Protein AF-A0A7X7IRN2-F1 (afdb_monomer_lite)

Foldseek 3Di:
DDPVVCVVVVNDDDDDDDPVNLVVLLVQLVVLLVVLPDPPDDPVSSVVSNVVSVVSNVVSVD

Sequence (62 aa):
MGFENWAASGWLSAHRPTREEIANLLAIADRDLDDCRREGLSADWQFAIAYNALLQAAVATS

pLDDT: mean 92.55, std 6.29, range [63.06, 97.94]

Radius of gyration: 17.16 Å; chains: 1; bounding box: 44×20×38 Å

Secondary structure (DSSP, 8-state):
--HHHHHHTTS-------HHHHHHHHHHHHHHHHHTT-TT--HHHHHHHHHHHHHHHHHHH-

Structure (mmCIF, N/CA/C/O backbone):
data_AF-A0A7X7IRN2-F1
#
_entry.id   AF-A0A7X7IRN2-F1
#
loop_
_atom_site.group_PDB
_atom_site.id
_atom_site.type_symbol
_atom_site.label_atom_id
_atom_site.label_alt_id
_atom_site.label_comp_id
_atom_site.label_asym_id
_atom_site.label_entity_id
_atom_site.label_seq_id
_atom_site.pdbx_PDB_ins_code
_atom_site.Cartn_x
_atom_site.Cartn_y
_atom_site.Cartn_z
_atom_site.occupancy
_atom_site.B_iso_or_equiv
_atom_site.auth_seq_id
_atom_site.auth_comp_id
_atom_site.auth_asym_id
_atom_site.auth_atom_id
_atom_site.pdbx_PDB_model_num
ATOM 1 N N . MET A 1 1 ? 29.901 10.750 -10.452 1.00 63.06 1 MET A N 1
ATOM 2 C CA . MET A 1 1 ? 29.281 9.592 -11.134 1.00 63.06 1 MET A CA 1
ATOM 3 C C . MET A 1 1 ? 27.823 9.555 -10.719 1.00 63.06 1 MET A C 1
ATOM 5 O O . MET A 1 1 ? 27.587 9.603 -9.520 1.00 63.06 1 MET A O 1
ATOM 9 N N . GLY A 1 2 ? 26.889 9.564 -11.673 1.00 85.50 2 GLY A N 1
ATOM 10 C CA . GLY A 1 2 ? 25.440 9.559 -11.419 1.00 85.50 2 GLY A CA 1
ATOM 11 C C . GLY A 1 2 ? 24.777 8.253 -11.858 1.00 85.50 2 GLY A C 1
ATOM 12 O O . GLY A 1 2 ? 25.423 7.412 -12.488 1.00 85.50 2 GLY A O 1
ATOM 13 N N . PHE A 1 3 ? 23.492 8.094 -11.540 1.00 85.94 3 PHE A N 1
ATOM 14 C CA . PHE A 1 3 ? 22.709 6.906 -11.892 1.00 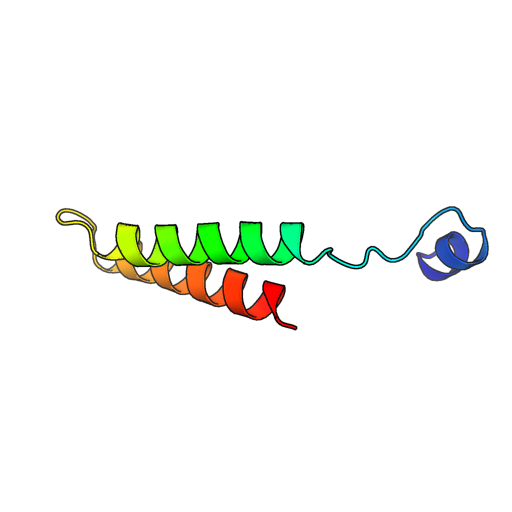85.94 3 PHE A CA 1
ATOM 15 C C . PHE A 1 3 ? 22.647 6.657 -13.405 1.00 85.94 3 PHE A C 1
ATOM 17 O O . PHE A 1 3 ? 22.618 5.495 -13.813 1.00 85.94 3 PHE A O 1
ATOM 24 N N . GLU A 1 4 ? 22.716 7.700 -14.246 1.00 87.25 4 GLU A N 1
ATOM 25 C CA . GLU A 1 4 ? 22.738 7.513 -15.703 1.00 87.25 4 GLU A CA 1
ATOM 26 C C . GLU A 1 4 ? 23.989 6.753 -16.160 1.00 87.25 4 GLU A C 1
ATOM 28 O O . GLU A 1 4 ? 23.903 5.882 -17.024 1.00 87.25 4 GLU A O 1
ATOM 33 N N . ASN A 1 5 ? 25.145 7.015 -15.537 1.00 90.25 5 ASN A N 1
ATOM 34 C CA . ASN A 1 5 ? 26.388 6.321 -15.880 1.00 90.25 5 ASN A CA 1
ATOM 35 C C . ASN A 1 5 ? 26.339 4.839 -15.492 1.00 90.25 5 ASN A C 1
ATOM 37 O O . ASN A 1 5 ? 26.898 4.011 -16.205 1.00 90.25 5 ASN A O 1
ATOM 41 N N . TRP A 1 6 ? 25.677 4.497 -14.384 1.00 90.38 6 TRP A N 1
ATOM 42 C CA . TRP A 1 6 ? 25.526 3.105 -13.946 1.00 90.38 6 TRP A CA 1
ATOM 43 C C . TRP A 1 6 ? 24.507 2.337 -14.784 1.00 90.38 6 TRP A C 1
ATOM 45 O O . TRP A 1 6 ? 24.691 1.148 -15.042 1.00 90.38 6 TRP A O 1
ATOM 55 N N . ALA A 1 7 ? 23.460 3.017 -15.255 1.00 87.88 7 ALA A N 1
ATOM 56 C CA . ALA A 1 7 ? 22.538 2.443 -16.224 1.00 87.88 7 ALA A CA 1
ATOM 57 C C . ALA A 1 7 ? 23.243 2.178 -17.564 1.00 87.88 7 ALA A C 1
ATOM 59 O O . ALA A 1 7 ? 23.148 1.081 -18.110 1.00 87.88 7 ALA A O 1
ATOM 60 N N . ALA A 1 8 ? 24.033 3.143 -18.052 1.00 88.06 8 ALA A N 1
ATOM 61 C CA . ALA A 1 8 ? 24.811 3.000 -19.282 1.00 88.06 8 ALA A CA 1
ATOM 62 C C . ALA A 1 8 ? 25.882 1.896 -19.197 1.00 88.06 8 ALA A C 1
ATOM 64 O O . ALA A 1 8 ? 26.167 1.245 -20.199 1.00 88.06 8 ALA A O 1
ATOM 65 N N . SER A 1 9 ? 26.456 1.655 -18.012 1.00 92.12 9 SER A N 1
ATOM 66 C CA . SER A 1 9 ? 27.425 0.575 -17.783 1.00 92.12 9 SER A CA 1
ATOM 67 C C . SER A 1 9 ? 26.785 -0.794 -17.516 1.00 92.12 9 SER A C 1
ATOM 69 O O . SER A 1 9 ? 27.509 -1.758 -17.270 1.00 92.12 9 SER A O 1
ATOM 71 N N . GLY A 1 10 ? 25.449 -0.897 -17.529 1.00 87.94 10 GLY A N 1
ATOM 72 C CA . GLY A 1 10 ? 24.712 -2.136 -17.249 1.00 87.94 10 GLY A CA 1
ATOM 73 C C . GLY A 1 10 ? 24.744 -2.575 -15.781 1.00 87.94 10 GLY A C 1
ATOM 74 O O . GLY A 1 10 ? 24.375 -3.703 -15.469 1.00 87.94 10 GLY A O 1
ATOM 75 N N . TRP A 1 11 ? 25.197 -1.706 -14.875 1.00 90.69 11 TRP A N 1
ATOM 76 C CA . TRP A 1 11 ? 25.259 -1.978 -13.433 1.00 90.69 11 TRP A CA 1
ATOM 77 C C . TRP A 1 11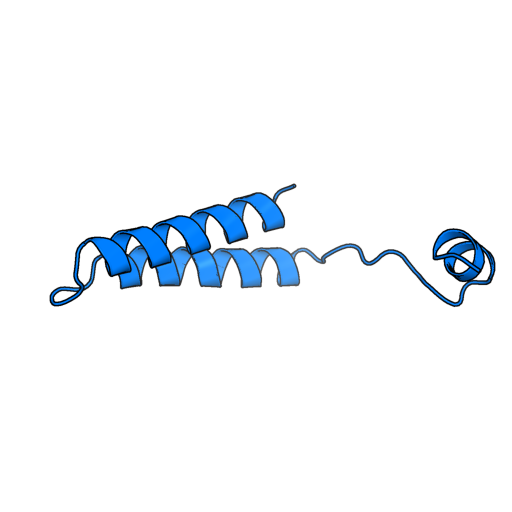 ? 23.934 -1.674 -12.731 1.00 90.69 11 TRP A C 1
ATOM 79 O O . TRP A 1 11 ? 23.695 -2.147 -11.623 1.00 90.69 11 TRP A O 1
ATOM 89 N N . LEU A 1 12 ? 23.074 -0.888 -13.377 1.00 91.00 12 LEU A N 1
ATOM 90 C CA . LEU A 1 12 ? 21.742 -0.545 -12.911 1.00 91.00 12 LEU A CA 1
ATOM 91 C C . LEU A 1 12 ? 20.737 -0.812 -14.031 1.00 91.00 12 LEU A C 1
ATOM 93 O O . LEU A 1 12 ? 20.917 -0.350 -15.154 1.00 91.00 12 LEU A O 1
ATOM 97 N N . SER A 1 13 ? 19.659 -1.525 -13.721 1.00 86.38 13 SER A N 1
ATOM 98 C CA . SER A 1 13 ? 18.525 -1.689 -14.628 1.00 86.38 13 SER A CA 1
ATOM 99 C C . SER A 1 13 ? 17.294 -1.058 -14.002 1.00 86.38 13 SER A C 1
ATOM 101 O O . SER A 1 13 ? 17.057 -1.218 -12.804 1.00 86.38 13 SER A O 1
ATOM 103 N N . ALA A 1 14 ? 16.508 -0.346 -14.808 1.00 84.69 14 ALA A N 1
ATOM 104 C CA . ALA A 1 14 ? 15.223 0.161 -14.357 1.00 84.69 14 ALA A CA 1
ATOM 105 C C . ALA A 1 14 ? 14.301 -1.023 -14.043 1.00 84.69 14 ALA A C 1
ATOM 107 O O . ALA A 1 14 ? 14.031 -1.855 -14.914 1.00 84.69 14 ALA A O 1
ATOM 108 N N . HIS A 1 15 ? 13.817 -1.096 -12.802 1.00 88.19 15 HIS A N 1
ATOM 109 C CA . HIS A 1 15 ? 12.814 -2.087 -12.432 1.00 88.19 15 HIS A CA 1
ATOM 110 C C . HIS A 1 15 ? 11.482 -1.735 -13.088 1.00 88.19 15 HIS A C 1
ATOM 112 O O . HIS A 1 15 ? 11.039 -0.587 -13.031 1.00 88.19 15 HIS A O 1
ATOM 118 N N . ARG A 1 16 ? 10.840 -2.729 -13.700 1.00 89.25 16 ARG A N 1
ATOM 119 C CA . ARG A 1 16 ? 9.444 -2.637 -14.125 1.00 89.25 16 ARG A CA 1
ATOM 120 C C . ARG A 1 16 ? 8.644 -3.606 -13.264 1.00 89.25 16 ARG A C 1
ATOM 122 O O . ARG A 1 16 ? 8.913 -4.804 -13.361 1.00 89.25 16 ARG A O 1
ATOM 129 N N . PRO A 1 17 ? 7.678 -3.118 -12.469 1.00 90.19 17 PRO A N 1
ATOM 130 C CA . PRO A 1 17 ? 6.833 -3.986 -11.671 1.00 90.19 17 PRO A CA 1
ATOM 131 C C . PRO A 1 17 ? 6.116 -5.008 -12.551 1.00 90.19 17 PRO A C 1
ATOM 133 O O . PRO A 1 17 ? 5.593 -4.699 -13.626 1.00 90.19 17 PRO A O 1
ATOM 136 N N . THR A 1 18 ? 6.086 -6.242 -12.084 1.00 94.19 18 THR A N 1
ATOM 137 C CA . THR A 1 18 ? 5.268 -7.311 -12.639 1.00 94.19 18 THR A CA 1
ATOM 138 C C . THR A 1 18 ? 3.803 -7.108 -12.253 1.00 94.19 18 THR A C 1
ATOM 140 O O . THR A 1 18 ? 3.472 -6.409 -11.295 1.00 94.19 18 THR A O 1
ATOM 143 N N . ARG A 1 19 ? 2.887 -7.769 -12.975 1.00 94.38 19 ARG A N 1
ATOM 144 C CA . ARG A 1 19 ? 1.460 -7.763 -12.602 1.00 94.38 19 ARG A CA 1
ATOM 145 C C . ARG A 1 19 ? 1.224 -8.321 -11.198 1.00 94.38 19 ARG A C 1
ATOM 147 O O . ARG A 1 19 ? 0.298 -7.877 -10.535 1.00 94.38 19 ARG A O 1
ATOM 154 N N . GLU A 1 20 ? 2.036 -9.285 -10.773 1.00 96.19 20 GLU A N 1
ATOM 155 C CA . GLU A 1 20 ? 1.945 -9.887 -9.442 1.00 96.19 20 GLU A CA 1
ATOM 156 C C . GLU A 1 20 ? 2.357 -8.893 -8.353 1.00 96.19 20 GLU A C 1
ATOM 158 O O . GLU A 1 20 ? 1.627 -8.723 -7.383 1.00 96.19 20 GLU A O 1
ATOM 163 N N . GLU A 1 21 ? 3.460 -8.1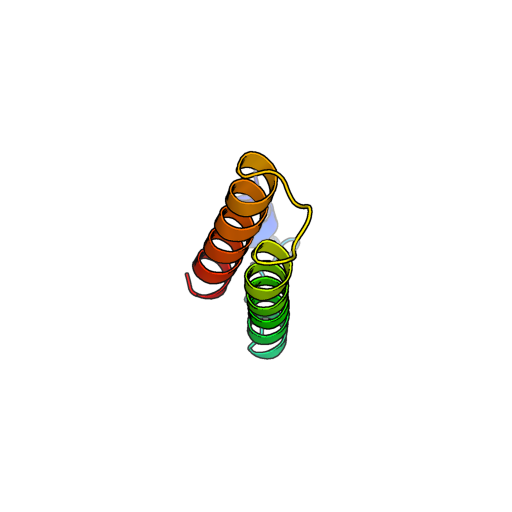64 -8.537 1.00 94.25 21 GLU A N 1
ATOM 164 C CA . GLU A 1 21 ? 3.868 -7.101 -7.608 1.00 94.25 21 GLU A CA 1
ATOM 165 C C . GLU A 1 21 ? 2.804 -6.000 -7.497 1.00 94.25 21 GLU A C 1
ATOM 167 O O . GLU A 1 21 ? 2.486 -5.566 -6.390 1.00 94.25 21 GLU A O 1
ATOM 172 N N . ILE A 1 22 ? 2.202 -5.597 -8.622 1.00 95.38 22 ILE A N 1
ATOM 173 C CA . ILE A 1 22 ? 1.097 -4.626 -8.635 1.00 95.38 22 ILE A CA 1
ATOM 174 C C . ILE A 1 22 ? -0.114 -5.178 -7.872 1.00 95.38 22 ILE A C 1
ATOM 176 O O . ILE A 1 22 ? -0.668 -4.487 -7.021 1.00 95.38 22 ILE A O 1
ATOM 180 N N . ALA A 1 23 ? -0.516 -6.424 -8.136 1.00 95.50 23 ALA A N 1
ATOM 181 C CA . ALA A 1 23 ? -1.644 -7.054 -7.450 1.00 95.50 23 ALA A CA 1
ATOM 182 C C . ALA A 1 23 ? -1.405 -7.174 -5.937 1.00 95.50 23 ALA A C 1
ATOM 184 O O . ALA A 1 23 ? -2.309 -6.906 -5.149 1.00 95.50 23 ALA A O 1
ATOM 185 N N . ASN A 1 24 ? -0.181 -7.510 -5.527 1.00 95.00 24 ASN A N 1
ATOM 186 C CA . ASN A 1 24 ? 0.197 -7.593 -4.120 1.00 95.00 24 ASN A CA 1
ATOM 187 C C . ASN A 1 24 ? 0.123 -6.224 -3.428 1.00 95.00 24 ASN A C 1
ATOM 189 O O . ASN A 1 24 ? -0.373 -6.140 -2.307 1.00 95.00 24 ASN A O 1
ATOM 193 N N . LEU A 1 25 ? 0.563 -5.148 -4.091 1.00 93.75 25 LEU A N 1
ATOM 194 C CA . LEU A 1 25 ? 0.427 -3.786 -3.560 1.00 93.75 25 LEU A CA 1
ATOM 195 C C . LEU A 1 25 ? -1.041 -3.360 -3.435 1.00 93.75 25 LEU A C 1
ATOM 197 O O . LEU A 1 25 ? -1.429 -2.801 -2.412 1.00 93.75 25 LEU A O 1
ATOM 201 N N . LEU A 1 26 ? -1.873 -3.667 -4.435 1.00 96.12 26 LEU A N 1
ATOM 202 C CA . LEU A 1 26 ? -3.308 -3.375 -4.378 1.00 96.12 26 LEU A CA 1
ATOM 203 C C . LEU A 1 26 ? -4.010 -4.153 -3.255 1.00 96.12 26 LEU A C 1
ATOM 205 O O . LEU A 1 26 ? -4.831 -3.581 -2.547 1.00 96.12 26 LEU A O 1
ATOM 209 N N . ALA A 1 27 ? -3.631 -5.411 -3.017 1.00 96.50 27 ALA A N 1
ATOM 210 C CA . ALA A 1 27 ? -4.185 -6.208 -1.922 1.00 96.50 27 ALA A CA 1
ATOM 211 C C . ALA A 1 27 ? -3.864 -5.625 -0.531 1.00 96.50 27 ALA A C 1
ATOM 213 O O . ALA A 1 27 ? -4.673 -5.738 0.392 1.00 96.50 27 ALA A O 1
ATOM 214 N N . ILE A 1 28 ? -2.699 -4.987 -0.368 1.00 95.56 28 ILE A N 1
ATOM 215 C CA . ILE A 1 28 ? -2.358 -4.265 0.866 1.00 95.56 28 ILE A CA 1
ATOM 216 C C . ILE A 1 28 ? -3.262 -3.039 1.021 1.00 95.56 28 ILE A C 1
ATOM 218 O O . ILE A 1 28 ? -3.827 -2.844 2.095 1.00 95.56 28 ILE A O 1
ATOM 222 N N . ALA A 1 29 ? -3.447 -2.259 -0.048 1.00 96.12 29 ALA A N 1
ATOM 223 C CA . ALA A 1 29 ? -4.334 -1.099 -0.030 1.00 96.12 29 ALA A CA 1
ATOM 224 C C . ALA A 1 29 ? -5.785 -1.485 0.315 1.00 96.12 29 ALA A C 1
ATOM 226 O O . ALA A 1 29 ? -6.410 -0.830 1.147 1.00 96.12 29 ALA A O 1
ATOM 227 N N . ASP A 1 30 ? -6.302 -2.576 -0.255 1.00 97.25 30 ASP A N 1
ATOM 228 C CA . ASP A 1 30 ? -7.647 -3.076 0.048 1.00 97.25 30 ASP A CA 1
ATOM 229 C C . ASP A 1 30 ? -7.801 -3.451 1.527 1.00 97.25 30 ASP A C 1
ATOM 231 O O . ASP A 1 30 ? -8.781 -3.069 2.169 1.00 97.25 30 ASP A O 1
ATOM 235 N N . ARG A 1 31 ? -6.812 -4.155 2.093 1.00 97.12 31 ARG A N 1
ATOM 236 C CA . ARG A 1 31 ? -6.810 -4.507 3.519 1.00 97.12 31 ARG A CA 1
ATOM 237 C C . ARG A 1 31 ? -6.775 -3.261 4.398 1.00 97.12 31 ARG A C 1
ATOM 239 O O . ARG A 1 31 ? -7.528 -3.177 5.361 1.00 97.12 31 ARG A O 1
ATOM 246 N N . ASP A 1 32 ? -5.922 -2.298 4.074 1.00 97.44 32 ASP A N 1
ATOM 247 C CA . ASP A 1 32 ? -5.778 -1.079 4.866 1.00 97.44 32 ASP A CA 1
ATOM 248 C C . ASP A 1 32 ? -7.080 -0.238 4.824 1.00 97.44 32 ASP A C 1
ATOM 250 O O . ASP A 1 32 ? -7.487 0.321 5.844 1.00 97.44 32 ASP A O 1
ATOM 254 N N . LEU A 1 33 ? -7.799 -0.211 3.692 1.00 97.00 33 LEU A N 1
ATOM 255 C CA . LEU A 1 33 ? -9.124 0.427 3.584 1.00 97.00 33 LEU A CA 1
ATOM 256 C C . LEU A 1 33 ? -10.225 -0.277 4.391 1.00 97.00 33 LEU A C 1
ATOM 258 O O . LEU A 1 33 ? -11.204 0.372 4.772 1.00 97.00 33 LEU A O 1
ATOM 262 N N . ASP A 1 34 ? -10.105 -1.582 4.621 1.00 97.31 34 ASP A N 1
ATOM 263 C CA . ASP A 1 34 ? -10.999 -2.316 5.520 1.00 97.31 34 ASP A CA 1
ATOM 264 C C . ASP A 1 34 ? -10.626 -2.049 6.986 1.00 97.31 34 ASP A C 1
ATOM 266 O O . ASP A 1 34 ? -11.467 -1.671 7.806 1.00 97.31 34 ASP A O 1
ATOM 270 N N . ASP A 1 35 ? -9.332 -2.122 7.303 1.00 96.25 35 ASP A N 1
ATOM 271 C CA . ASP A 1 35 ? -8.802 -1.909 8.648 1.00 96.25 35 ASP A CA 1
ATOM 272 C C . ASP A 1 35 ? -9.073 -0.498 9.172 1.00 96.25 35 ASP A C 1
ATOM 274 O O . ASP A 1 35 ? -9.374 -0.330 10.357 1.00 96.25 35 ASP A O 1
ATOM 278 N N . CYS A 1 36 ? -9.052 0.516 8.303 1.00 96.88 36 CYS A N 1
ATOM 279 C CA . CYS A 1 36 ? -9.340 1.893 8.693 1.00 96.88 36 CYS A CA 1
ATOM 280 C C . CYS A 1 36 ? -10.790 2.105 9.164 1.00 96.88 36 CYS A C 1
ATOM 282 O O . CYS A 1 36 ? -11.100 3.164 9.701 1.00 96.88 36 CYS A O 1
ATOM 284 N N . ARG A 1 37 ? -11.688 1.132 8.962 1.00 95.81 37 ARG A N 1
ATOM 285 C CA . ARG A 1 37 ? -13.098 1.193 9.386 1.00 95.81 37 ARG A CA 1
ATOM 286 C C . ARG A 1 37 ? -13.344 0.501 10.725 1.00 95.81 37 ARG A C 1
ATOM 288 O O . ARG A 1 37 ? -14.477 0.502 11.202 1.00 95.81 37 ARG A O 1
ATOM 295 N N . ARG A 1 38 ? -12.315 -0.107 11.326 1.00 95.56 38 ARG A N 1
ATOM 296 C CA . ARG A 1 38 ? -12.452 -0.845 12.585 1.00 95.56 38 ARG A CA 1
ATOM 297 C C . ARG A 1 38 ? -12.848 0.074 13.736 1.00 95.56 38 ARG A C 1
ATOM 299 O O . ARG A 1 38 ? -12.304 1.165 13.920 1.00 95.56 38 ARG A O 1
ATOM 306 N N . GLU A 1 39 ? -13.769 -0.421 14.555 1.00 93.50 39 GLU A N 1
ATOM 307 C CA . GLU A 1 39 ? -14.186 0.252 15.780 1.00 93.50 39 GLU A CA 1
ATOM 308 C C . GLU A 1 39 ? -13.010 0.399 16.759 1.00 93.50 39 GLU A C 1
ATOM 310 O O . GLU A 1 39 ? -12.140 -0.467 16.860 1.00 93.50 39 GLU A O 1
ATOM 315 N N . GLY A 1 40 ? -12.979 1.515 17.489 1.00 94.50 40 GLY A N 1
ATOM 316 C CA . GLY A 1 40 ? -11.920 1.819 18.457 1.00 94.50 40 GLY A CA 1
ATOM 317 C C . GLY A 1 40 ? -10.709 2.566 17.888 1.00 94.50 40 GLY A C 1
ATOM 318 O O . GLY A 1 40 ? -9.875 3.025 18.667 1.00 94.50 40 GLY A O 1
ATOM 319 N N . LEU A 1 41 ? -10.621 2.764 16.567 1.00 95.62 41 LEU A N 1
ATOM 320 C 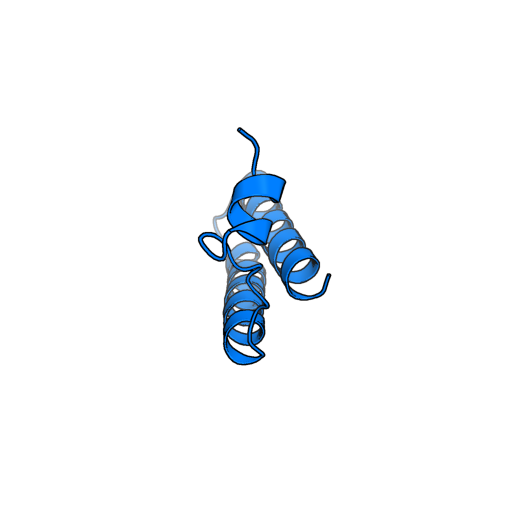CA . LEU A 1 41 ? -9.638 3.673 15.968 1.00 95.62 41 LEU A CA 1
ATOM 321 C C . LEU A 1 41 ? -10.076 5.136 16.118 1.00 95.62 41 LEU A C 1
ATOM 323 O O . LEU A 1 41 ? -11.228 5.475 15.834 1.00 95.62 41 LEU A O 1
ATOM 327 N N . SER A 1 42 ? -9.149 6.020 16.505 1.00 97.69 42 SER A N 1
ATOM 328 C CA . SER A 1 42 ? -9.392 7.468 16.450 1.00 97.69 42 SER A CA 1
ATOM 329 C C . SER A 1 42 ? -9.515 7.939 15.000 1.00 97.69 42 SER A C 1
ATOM 331 O O . SER A 1 42 ? -8.949 7.326 14.096 1.00 97.69 42 SER A O 1
ATOM 333 N N . ALA A 1 43 ? -10.208 9.058 14.777 1.00 97.19 43 ALA A N 1
ATOM 334 C CA . ALA A 1 43 ? -10.379 9.626 13.439 1.00 97.19 43 ALA A CA 1
ATOM 335 C C . ALA A 1 43 ? -9.037 9.875 12.721 1.00 97.19 43 ALA A C 1
ATOM 337 O O . ALA A 1 43 ? -8.924 9.604 11.528 1.00 97.19 43 ALA A O 1
ATOM 338 N N . ASP A 1 44 ? -8.005 10.307 13.454 1.00 97.94 44 ASP A N 1
ATOM 339 C CA . ASP A 1 44 ? -6.661 10.526 12.905 1.00 97.94 44 ASP A CA 1
ATOM 340 C C . ASP A 1 44 ? -6.043 9.231 12.368 1.00 97.94 44 ASP A C 1
ATOM 342 O O . ASP A 1 44 ? -5.459 9.216 11.284 1.00 97.94 44 ASP A O 1
ATOM 346 N N . TRP A 1 45 ? -6.209 8.123 13.096 1.00 97.81 45 TRP A N 1
ATOM 347 C CA . TRP A 1 45 ? -5.725 6.817 12.655 1.00 97.81 45 TRP A CA 1
ATOM 348 C C . TRP A 1 45 ? -6.529 6.278 11.474 1.00 97.81 45 TRP A C 1
ATOM 350 O O . TRP A 1 45 ? -5.931 5.771 10.528 1.00 97.81 45 TRP A O 1
ATOM 360 N N . GLN A 1 46 ? -7.855 6.439 11.477 1.00 97.94 46 GLN A N 1
ATOM 361 C CA . GLN A 1 46 ? -8.689 6.065 10.329 1.00 97.94 46 GLN A CA 1
ATOM 362 C C . GLN A 1 46 ? -8.243 6.816 9.065 1.00 97.94 46 GLN A C 1
ATOM 364 O O . GLN A 1 46 ? -8.043 6.207 8.014 1.00 97.94 46 GLN A O 1
ATOM 369 N N . PHE A 1 47 ? -8.012 8.127 9.181 1.00 97.12 47 PHE A N 1
ATOM 370 C CA . PHE A 1 47 ? -7.547 8.955 8.073 1.00 97.12 47 PHE A CA 1
ATOM 371 C C . PHE A 1 47 ? -6.150 8.553 7.589 1.00 97.12 47 PHE A C 1
ATOM 373 O O . PHE A 1 47 ? -5.954 8.375 6.388 1.00 97.12 47 PHE A O 1
ATOM 380 N N . ALA A 1 48 ? -5.185 8.379 8.497 1.00 97.94 48 ALA A N 1
ATOM 381 C CA . ALA A 1 48 ? -3.813 8.031 8.135 1.00 97.94 48 ALA A CA 1
ATOM 382 C C . ALA A 1 48 ? -3.731 6.692 7.383 1.00 97.94 48 ALA A C 1
ATOM 384 O O . ALA A 1 48 ? -3.019 6.588 6.383 1.00 97.94 48 ALA A O 1
ATOM 385 N N . ILE A 1 49 ? -4.484 5.682 7.831 1.00 97.69 49 ILE A N 1
ATOM 386 C CA . ILE A 1 49 ? -4.523 4.366 7.184 1.00 97.69 49 ILE A CA 1
ATOM 387 C C . ILE A 1 49 ? -5.175 4.477 5.797 1.00 97.69 49 ILE A C 1
ATOM 389 O O . ILE A 1 49 ? -4.585 4.041 4.810 1.00 97.69 49 ILE A O 1
ATOM 393 N N . ALA A 1 50 ? -6.337 5.132 5.695 1.00 97.38 50 ALA A N 1
ATOM 394 C CA . ALA A 1 50 ? -7.033 5.305 4.419 1.00 97.38 50 ALA A CA 1
ATOM 395 C C . ALA A 1 50 ? -6.199 6.093 3.393 1.00 97.38 50 ALA A C 1
ATOM 397 O O . ALA A 1 50 ? -6.140 5.733 2.217 1.00 97.38 50 ALA A O 1
ATOM 398 N N . TYR A 1 51 ? -5.521 7.154 3.836 1.00 97.56 51 TYR A N 1
ATOM 399 C CA . TYR A 1 51 ? -4.639 7.949 2.987 1.00 97.56 51 TYR A CA 1
ATOM 400 C C . TYR A 1 51 ? -3.468 7.119 2.452 1.00 97.56 51 TYR A C 1
ATOM 402 O O . TYR A 1 51 ? -3.189 7.143 1.252 1.00 97.56 51 TYR A O 1
ATOM 410 N N . ASN A 1 52 ? -2.807 6.350 3.321 1.00 96.19 52 ASN A N 1
ATOM 411 C CA . ASN A 1 52 ? -1.693 5.496 2.918 1.00 96.19 52 ASN A CA 1
ATOM 412 C C . ASN A 1 52 ? -2.135 4.409 1.932 1.00 96.19 52 ASN A C 1
ATOM 414 O O . ASN A 1 52 ? -1.409 4.137 0.976 1.00 96.19 52 ASN A O 1
ATOM 418 N N . ALA A 1 53 ? -3.326 3.837 2.118 1.00 96.88 53 ALA A N 1
ATOM 419 C CA . ALA A 1 53 ? -3.894 2.871 1.185 1.00 96.88 53 ALA A CA 1
ATOM 420 C C . ALA A 1 53 ? -4.114 3.482 -0.210 1.00 96.88 53 ALA A C 1
ATOM 422 O O . ALA A 1 53 ? -3.689 2.920 -1.220 1.00 96.88 53 ALA A O 1
ATOM 423 N N . LEU A 1 54 ? -4.710 4.678 -0.272 1.00 95.94 54 LEU A N 1
ATOM 424 C CA . LEU A 1 54 ? -4.921 5.396 -1.532 1.00 95.94 54 LEU A CA 1
ATOM 425 C C . LEU A 1 54 ? -3.602 5.765 -2.218 1.00 95.94 54 LEU A C 1
ATOM 427 O 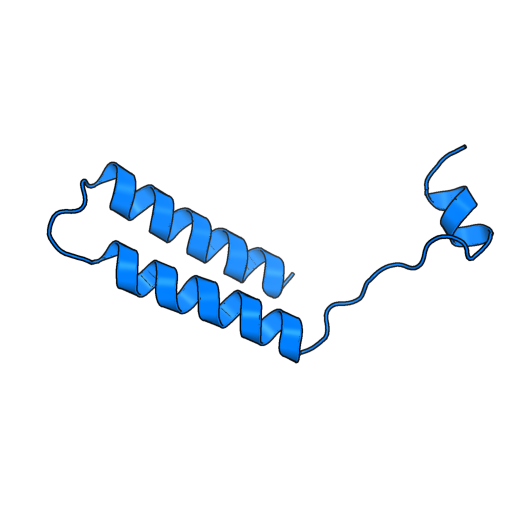O . LEU A 1 54 ? -3.488 5.638 -3.437 1.00 95.94 54 LEU A O 1
ATOM 431 N N . LEU A 1 55 ? -2.595 6.184 -1.448 1.00 94.94 55 LEU A N 1
ATOM 432 C CA . LEU A 1 55 ? -1.267 6.483 -1.977 1.00 94.94 55 LEU A CA 1
ATOM 433 C C . LEU A 1 55 ? -0.618 5.237 -2.598 1.00 94.94 55 LEU A C 1
ATOM 435 O O . LEU A 1 55 ? -0.091 5.317 -3.706 1.00 94.94 55 LEU A O 1
ATOM 439 N N . GLN A 1 56 ? -0.689 4.085 -1.923 1.00 92.31 56 GLN A N 1
ATOM 440 C CA . GLN A 1 56 ? -0.161 2.823 -2.451 1.00 92.31 56 GLN A CA 1
ATOM 441 C C . GLN A 1 56 ? -0.867 2.408 -3.747 1.00 92.31 56 GLN A C 1
ATOM 443 O O . GLN A 1 56 ? -0.200 2.048 -4.716 1.00 92.31 56 GLN A O 1
ATOM 448 N N . ALA A 1 57 ? -2.198 2.521 -3.801 1.00 92.62 57 ALA A N 1
ATOM 449 C CA . ALA A 1 57 ? -2.967 2.205 -5.003 1.00 92.62 57 ALA A CA 1
ATOM 450 C C . ALA A 1 57 ? -2.624 3.130 -6.186 1.00 92.62 57 ALA A C 1
ATOM 452 O O . ALA A 1 57 ? -2.488 2.669 -7.323 1.00 92.62 57 ALA A O 1
ATOM 453 N N . ALA A 1 58 ? -2.429 4.427 -5.926 1.00 92.12 58 ALA A N 1
ATOM 454 C CA . ALA A 1 58 ? -2.026 5.388 -6.949 1.00 92.12 58 ALA A CA 1
ATOM 455 C C . ALA A 1 58 ? -0.626 5.081 -7.505 1.00 92.12 58 ALA A C 1
ATOM 457 O O . ALA A 1 58 ? -0.440 5.074 -8.718 1.00 92.12 58 ALA A O 1
ATOM 458 N N . VAL A 1 59 ? 0.340 4.763 -6.637 1.00 88.31 59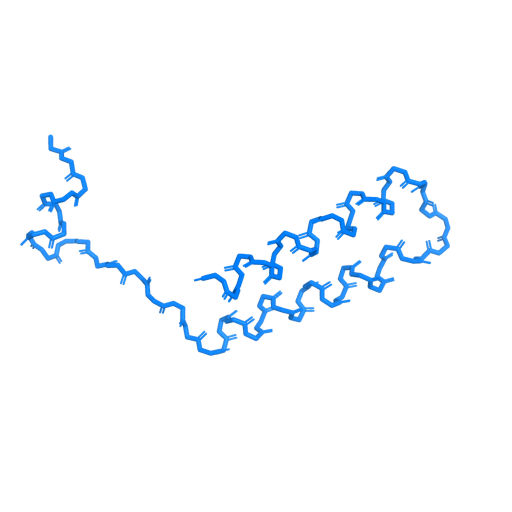 VAL A N 1
ATOM 459 C CA . VAL A 1 59 ? 1.714 4.420 -7.049 1.00 88.31 59 VAL A CA 1
ATOM 460 C C . VAL A 1 59 ? 1.774 3.086 -7.797 1.00 88.31 59 VAL A C 1
ATOM 462 O O . VAL A 1 59 ? 2.573 2.926 -8.712 1.00 88.31 59 VAL A O 1
ATOM 465 N N . ALA A 1 60 ? 0.924 2.119 -7.447 1.00 86.50 60 ALA A N 1
ATOM 466 C CA . ALA A 1 60 ? 0.882 0.825 -8.129 1.00 86.50 60 ALA A CA 1
ATOM 467 C C . ALA A 1 60 ? 0.322 0.907 -9.564 1.00 86.50 60 ALA A C 1
ATOM 469 O O . ALA A 1 60 ? 0.534 -0.012 -10.355 1.00 86.50 60 ALA A O 1
ATOM 470 N N . THR A 1 61 ? -0.412 1.976 -9.893 1.00 75.81 61 THR A N 1
ATOM 471 C CA . THR A 1 61 ? -1.097 2.154 -11.187 1.00 75.81 61 THR A CA 1
ATOM 472 C C . THR A 1 61 ? -0.503 3.254 -12.071 1.00 75.81 61 THR A C 1
ATOM 474 O O . THR A 1 61 ? -0.920 3.376 -13.225 1.00 75.81 61 THR A O 1
ATOM 477 N N . SER A 1 62 ? 0.462 4.025 -11.556 1.00 74.31 62 SER A N 1
ATOM 478 C CA . SER A 1 62 ? 1.219 5.056 -12.283 1.00 74.31 62 SER A CA 1
ATOM 479 C C . SER A 1 62 ? 2.361 4.474 -13.110 1.00 74.31 62 SER A C 1
ATOM 481 O O . SER A 1 62 ? 2.515 4.898 -14.276 1.00 74.31 62 SER A O 1
#